Protein AF-A0A920GX46-F1 (afdb_monomer_lite)

Sequence (60 aa):
MNRQVISARGISKVFNNQNFSLEVLKDISFDLDRGQSIGIVGASDQENNTTSYSLWIGKP

pLDDT: mean 71.59, std 16.91, range [39.41, 92.56]

Structure (mmCIF, N/CA/C/O backbone):
data_AF-A0A920GX46-F1
#
_entry.id   AF-A0A920GX46-F1
#
loop_
_atom_site.group_PDB
_atom_site.id
_atom_site.type_symbol
_atom_site.label_atom_id
_atom_site.label_alt_id
_atom_site.label_comp_id
_atom_site.label_asym_id
_atom_site.label_entity_id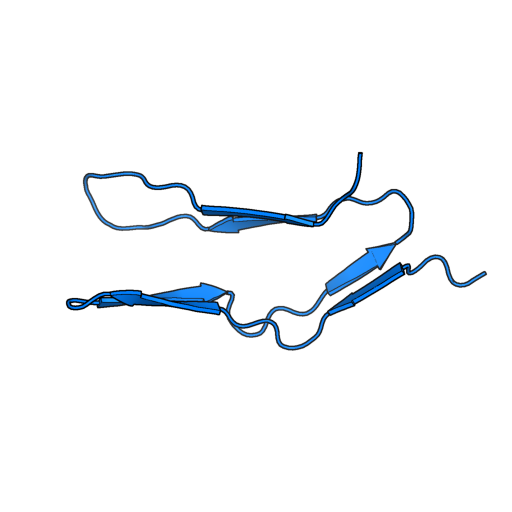
_atom_site.label_seq_id
_atom_site.pdbx_PDB_ins_code
_atom_site.Cartn_x
_atom_site.Cartn_y
_atom_site.Cartn_z
_atom_site.occupancy
_atom_site.B_iso_or_equiv
_atom_site.auth_seq_id
_atom_site.auth_comp_id
_atom_site.auth_asym_id
_atom_site.auth_atom_id
_atom_site.pdbx_PDB_model_num
ATOM 1 N N . MET A 1 1 ? -15.849 -3.332 20.440 1.00 51.16 1 MET A N 1
ATOM 2 C CA . MET A 1 1 ? -16.270 -2.229 19.547 1.00 51.16 1 MET A CA 1
ATOM 3 C C . MET A 1 1 ? -15.368 -2.277 18.330 1.00 51.16 1 MET A C 1
ATOM 5 O O . MET A 1 1 ? -14.166 -2.133 18.513 1.00 51.16 1 MET A O 1
ATOM 9 N N . ASN A 1 2 ? -15.898 -2.584 17.143 1.00 57.44 2 ASN A N 1
ATOM 10 C CA . ASN A 1 2 ? -15.049 -2.721 15.960 1.00 57.44 2 ASN A CA 1
ATOM 11 C C . ASN A 1 2 ? -14.587 -1.324 15.516 1.00 57.44 2 ASN A C 1
ATOM 13 O O . ASN A 1 2 ? -15.415 -0.469 15.203 1.00 57.44 2 ASN A O 1
ATOM 17 N N . ARG A 1 3 ? -13.282 -1.065 15.630 1.00 78.88 3 ARG A N 1
ATOM 18 C CA . ARG A 1 3 ? -12.668 0.266 15.471 1.00 78.88 3 ARG A CA 1
ATOM 19 C C . ARG A 1 3 ? -12.178 0.515 14.039 1.00 78.88 3 ARG A C 1
ATOM 21 O O . ARG A 1 3 ? -11.828 1.650 13.708 1.00 78.88 3 ARG A O 1
ATOM 28 N N . GLN A 1 4 ? -12.232 -0.526 13.217 1.00 78.62 4 GLN A N 1
ATOM 29 C CA . GLN A 1 4 ? -11.891 -0.533 11.808 1.00 78.62 4 GLN A CA 1
ATOM 30 C C . GLN A 1 4 ? -12.856 0.328 10.996 1.00 78.62 4 GLN A C 1
ATOM 32 O O . GLN A 1 4 ? -14.076 0.214 11.123 1.00 78.62 4 GLN A O 1
ATOM 37 N N . VAL A 1 5 ? -12.301 1.200 10.158 1.00 85.75 5 VAL A N 1
ATOM 38 C CA . VAL A 1 5 ? -13.065 2.094 9.273 1.00 85.75 5 VAL A CA 1
ATOM 39 C C . VAL A 1 5 ? -12.842 1.769 7.807 1.00 85.75 5 VAL A C 1
ATOM 41 O O . VAL A 1 5 ? -13.748 1.984 7.008 1.00 85.75 5 VAL A O 1
ATOM 44 N N . ILE A 1 6 ? -11.659 1.268 7.447 1.00 87.56 6 ILE A N 1
ATOM 45 C CA . ILE A 1 6 ? -11.342 0.866 6.076 1.00 87.56 6 ILE A CA 1
ATOM 46 C C . ILE A 1 6 ? -10.773 -0.548 6.107 1.00 87.56 6 ILE A C 1
ATOM 48 O O . ILE A 1 6 ? -9.925 -0.869 6.937 1.00 87.56 6 ILE A O 1
ATOM 52 N N . SER A 1 7 ? -11.239 -1.381 5.183 1.00 90.38 7 SER A N 1
ATOM 53 C CA . SER A 1 7 ? -10.613 -2.653 4.848 1.00 90.38 7 SER A CA 1
ATOM 54 C C . SER A 1 7 ? -10.372 -2.673 3.350 1.00 90.38 7 SER A C 1
ATOM 56 O O . SER A 1 7 ? -11.301 -2.494 2.563 1.00 90.38 7 SER A O 1
ATOM 58 N N . ALA A 1 8 ? -9.116 -2.841 2.965 1.00 87.88 8 ALA A N 1
ATOM 59 C CA . ALA A 1 8 ? -8.671 -2.923 1.589 1.00 87.88 8 ALA A CA 1
ATOM 60 C C . ALA A 1 8 ? -7.996 -4.274 1.368 1.00 87.88 8 ALA A C 1
ATOM 62 O O . ALA A 1 8 ? -7.182 -4.709 2.187 1.00 87.88 8 ALA A O 1
ATOM 63 N N . ARG A 1 9 ? -8.336 -4.952 0.273 1.00 92.56 9 ARG A N 1
ATOM 64 C CA . ARG A 1 9 ? -7.781 -6.258 -0.092 1.00 92.56 9 ARG A CA 1
ATOM 65 C C . ARG A 1 9 ? -7.409 -6.256 -1.566 1.00 92.56 9 ARG A C 1
ATOM 67 O O . ARG A 1 9 ? -8.166 -5.722 -2.372 1.00 92.56 9 ARG A O 1
ATOM 74 N N . GLY A 1 10 ? -6.263 -6.841 -1.891 1.00 90.50 10 GLY A N 1
ATOM 75 C CA . GLY A 1 10 ? -5.799 -6.999 -3.269 1.00 90.50 10 GLY A CA 1
ATOM 76 C C . GLY A 1 10 ? -5.630 -5.692 -4.041 1.00 90.50 10 GLY A C 1
ATOM 77 O O . GLY A 1 10 ? -5.936 -5.628 -5.230 1.00 90.50 10 GLY A O 1
ATOM 78 N N . ILE A 1 11 ? -5.179 -4.624 -3.376 1.00 87.50 11 ILE A N 1
ATOM 79 C CA . ILE A 1 11 ? -4.874 -3.367 -4.055 1.00 87.50 11 ILE A CA 1
ATOM 80 C C . ILE A 1 11 ? -3.607 -3.554 -4.886 1.00 87.50 11 ILE A C 1
ATOM 82 O O . ILE A 1 11 ? -2.498 -3.627 -4.355 1.00 87.50 11 ILE A O 1
ATOM 86 N N . SER A 1 12 ? -3.793 -3.544 -6.202 1.00 87.69 12 SER A N 1
ATOM 87 C CA . SER A 1 12 ? -2.720 -3.469 -7.185 1.00 87.69 12 SER A CA 1
ATOM 88 C C . SER A 1 12 ? -2.860 -2.201 -8.017 1.00 87.69 12 SER A C 1
ATOM 90 O O . SER A 1 12 ? -3.965 -1.773 -8.362 1.00 87.69 12 SER A O 1
ATOM 92 N N . LYS A 1 13 ? -1.735 -1.575 -8.349 1.00 83.75 13 LYS A N 1
ATOM 93 C CA . LYS A 1 13 ? -1.692 -0.358 -9.154 1.00 83.75 13 LYS A CA 1
ATOM 94 C C . LYS A 1 13 ? -0.499 -0.431 -10.081 1.00 83.75 13 LYS A C 1
ATOM 96 O O . LYS A 1 13 ? 0.640 -0.548 -9.641 1.00 83.75 13 LYS A O 1
ATOM 101 N N . VAL A 1 14 ? -0.794 -0.297 -11.365 1.00 84.19 14 VAL A N 1
ATOM 102 C CA . VAL A 1 14 ? 0.189 -0.239 -12.439 1.00 84.19 14 VAL A CA 1
ATOM 103 C C . VAL A 1 14 ? 0.041 1.105 -13.140 1.00 84.19 14 VAL A C 1
ATOM 105 O O . VAL A 1 14 ? -1.075 1.535 -13.446 1.00 84.19 14 VAL A O 1
ATOM 108 N N . PHE A 1 15 ? 1.159 1.782 -13.368 1.00 80.25 15 PHE A N 1
ATOM 109 C CA . PHE A 1 15 ? 1.250 2.938 -14.245 1.00 80.25 15 PHE A CA 1
ATOM 110 C C . PHE A 1 15 ? 1.812 2.487 -15.588 1.00 80.25 15 PHE A C 1
ATOM 112 O O . PHE A 1 15 ? 2.956 2.053 -15.679 1.00 80.25 15 PHE A O 1
ATOM 119 N N . ASN A 1 16 ? 0.990 2.597 -16.627 1.00 81.62 16 ASN A N 1
ATOM 120 C CA . ASN A 1 16 ? 1.395 2.310 -17.995 1.00 81.62 16 ASN A CA 1
ATOM 121 C C . ASN A 1 16 ? 1.731 3.623 -18.699 1.00 81.62 16 ASN A C 1
ATOM 123 O O . ASN A 1 16 ? 0.855 4.467 -18.878 1.00 81.62 16 ASN A O 1
ATOM 127 N N . ASN A 1 17 ? 2.983 3.765 -19.118 1.00 79.56 17 ASN A N 1
ATOM 128 C CA . ASN A 1 17 ? 3.439 4.784 -20.052 1.00 79.56 17 ASN A CA 1
ATOM 129 C C . ASN A 1 17 ? 3.790 4.125 -21.392 1.00 79.56 17 ASN A C 1
ATOM 131 O O . ASN A 1 17 ? 3.971 2.914 -21.474 1.00 79.56 17 ASN A O 1
ATOM 135 N N . GLN A 1 18 ? 3.927 4.929 -22.450 1.00 80.81 18 GLN A N 1
ATOM 136 C CA . GLN A 1 18 ? 4.179 4.432 -23.813 1.00 80.81 18 GLN A CA 1
ATOM 137 C C . GLN A 1 18 ? 5.409 3.510 -23.918 1.00 80.81 18 GLN A C 1
ATOM 139 O O . GLN A 1 18 ? 5.431 2.623 -24.762 1.00 80.81 18 GLN A O 1
ATOM 144 N N . ASN A 1 19 ? 6.397 3.690 -23.034 1.00 78.38 19 ASN A N 1
ATOM 145 C CA . ASN A 1 19 ? 7.666 2.960 -23.066 1.00 78.38 19 ASN A CA 1
ATOM 146 C C . ASN A 1 19 ? 7.840 1.953 -21.919 1.00 78.38 19 ASN A C 1
ATOM 148 O O . ASN A 1 19 ? 8.761 1.143 -21.973 1.00 78.38 19 ASN A O 1
ATOM 152 N N . PHE A 1 20 ? 7.015 2.009 -20.869 1.00 76.00 20 PHE A N 1
ATOM 153 C CA . PHE A 1 20 ? 7.168 1.125 -19.714 1.00 76.00 20 PHE A CA 1
ATOM 154 C C . PHE A 1 20 ? 5.868 0.952 -18.929 1.00 76.00 20 PHE A C 1
ATOM 156 O O . PHE A 1 20 ? 5.042 1.859 -18.837 1.00 76.00 20 PHE A O 1
ATOM 163 N N . SER A 1 21 ? 5.731 -0.219 -18.314 1.00 78.50 21 SER A N 1
ATOM 164 C CA . SER A 1 21 ? 4.704 -0.532 -17.324 1.00 78.50 21 SER A CA 1
ATOM 165 C C . SER A 1 21 ? 5.380 -0.642 -15.962 1.00 78.50 21 SER A C 1
ATOM 167 O O . SER A 1 21 ? 6.206 -1.531 -15.761 1.00 78.50 21 SER A O 1
ATOM 169 N N . LEU A 1 22 ? 5.042 0.254 -15.036 1.00 80.69 22 LEU A N 1
ATOM 170 C CA . LEU A 1 22 ? 5.554 0.257 -13.668 1.00 80.69 22 LEU A CA 1
ATOM 171 C C . LEU A 1 22 ? 4.460 -0.205 -12.703 1.00 80.69 22 LEU A C 1
ATOM 173 O O . LEU A 1 22 ? 3.482 0.506 -12.469 1.00 80.69 22 LEU A O 1
ATOM 177 N N . GLU A 1 23 ? 4.630 -1.391 -12.125 1.00 80.38 23 GLU A N 1
ATOM 178 C CA . GLU A 1 23 ? 3.791 -1.869 -11.025 1.00 80.38 23 GLU A CA 1
ATOM 179 C C . GLU A 1 23 ? 4.241 -1.197 -9.719 1.00 80.38 23 GLU A C 1
ATOM 181 O O . GLU A 1 23 ? 5.334 -1.457 -9.228 1.00 80.38 23 GLU A O 1
ATOM 186 N N . VAL A 1 24 ? 3.411 -0.300 -9.176 1.00 79.06 24 VAL A N 1
ATOM 187 C CA . VAL A 1 24 ? 3.716 0.467 -7.951 1.00 79.06 24 VAL A CA 1
ATOM 188 C C . VAL A 1 24 ? 3.062 -0.103 -6.698 1.00 79.06 24 VAL A C 1
ATOM 190 O O . VAL A 1 24 ? 3.547 0.140 -5.600 1.00 79.06 24 VAL A O 1
ATOM 193 N N . LEU A 1 25 ? 1.962 -0.846 -6.839 1.00 83.38 25 LEU A N 1
ATOM 194 C CA . LEU A 1 25 ? 1.340 -1.610 -5.758 1.00 83.38 25 LEU A CA 1
ATOM 195 C C . LEU A 1 25 ? 1.059 -3.006 -6.294 1.00 83.38 25 LEU A C 1
ATOM 197 O O . LEU A 1 25 ? 0.457 -3.128 -7.362 1.00 83.38 25 LEU A O 1
ATOM 201 N N . LYS A 1 26 ? 1.457 -4.030 -5.542 1.00 85.12 26 LYS A N 1
ATOM 202 C CA . LYS A 1 26 ? 1.270 -5.431 -5.909 1.00 85.12 26 LYS A CA 1
ATOM 203 C C . LYS A 1 26 ? 0.573 -6.172 -4.777 1.00 85.12 26 LYS A C 1
ATOM 205 O O . LYS A 1 26 ? 1.194 -6.441 -3.754 1.00 85.12 26 LYS A O 1
ATOM 210 N N . ASP A 1 27 ? -0.707 -6.473 -4.983 1.00 88.31 27 ASP A N 1
ATOM 211 C CA . ASP A 1 27 ? -1.545 -7.299 -4.105 1.00 88.31 27 ASP A CA 1
ATOM 212 C C . ASP A 1 27 ? -1.509 -6.878 -2.622 1.00 88.31 27 ASP A C 1
ATOM 214 O O . ASP A 1 27 ? -1.322 -7.679 -1.706 1.00 88.31 27 ASP A O 1
ATOM 218 N N . ILE A 1 28 ? -1.661 -5.575 -2.368 1.00 84.81 28 ILE A N 1
ATOM 219 C CA . ILE A 1 28 ? -1.575 -5.032 -1.012 1.00 84.81 28 ILE A CA 1
ATOM 220 C C . ILE A 1 28 ? -2.934 -5.108 -0.319 1.00 84.81 28 ILE A C 1
ATOM 222 O O . ILE A 1 28 ? -3.958 -4.649 -0.828 1.00 84.81 28 ILE A O 1
ATOM 226 N N . SER A 1 29 ? -2.926 -5.650 0.894 1.00 89.75 29 SER A N 1
ATOM 227 C CA . SER A 1 29 ? -4.095 -5.774 1.759 1.00 89.75 29 SER A CA 1
ATOM 228 C C . SER A 1 29 ? -3.813 -5.117 3.105 1.00 89.75 29 SER A C 1
ATOM 230 O O . SER A 1 29 ? -2.808 -5.429 3.738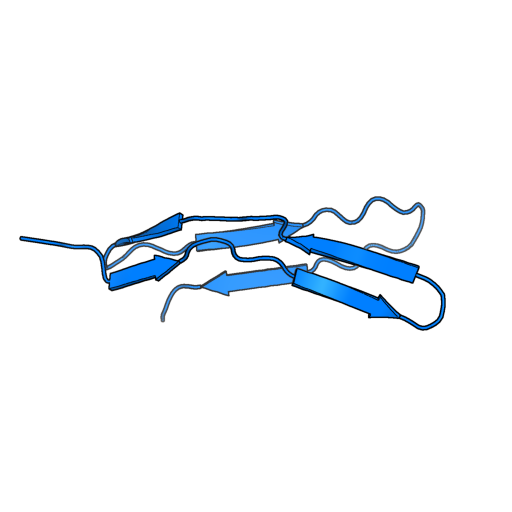 1.00 89.75 29 SER A O 1
ATOM 232 N N . PHE A 1 30 ? -4.685 -4.215 3.552 1.00 89.38 30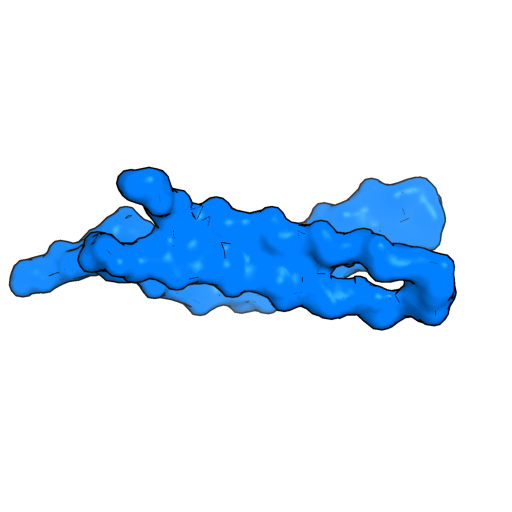 PHE A N 1
ATOM 233 C CA . PHE A 1 30 ? -4.545 -3.556 4.850 1.00 89.38 30 PHE A CA 1
ATOM 234 C C . PHE A 1 30 ? -5.894 -3.175 5.455 1.00 89.38 30 PHE A C 1
ATOM 236 O O . PHE A 1 30 ? -6.905 -3.041 4.762 1.00 89.38 30 PHE A O 1
ATOM 243 N N . ASP A 1 31 ? -5.883 -2.972 6.766 1.00 90.31 31 ASP A N 1
ATOM 244 C CA . ASP A 1 31 ? -7.001 -2.456 7.541 1.00 90.31 31 ASP A CA 1
ATOM 245 C C . ASP A 1 31 ? -6.589 -1.135 8.186 1.00 90.31 31 ASP A C 1
ATOM 247 O O . ASP A 1 31 ? -5.459 -0.998 8.650 1.00 90.31 31 ASP A O 1
ATOM 251 N N . LEU A 1 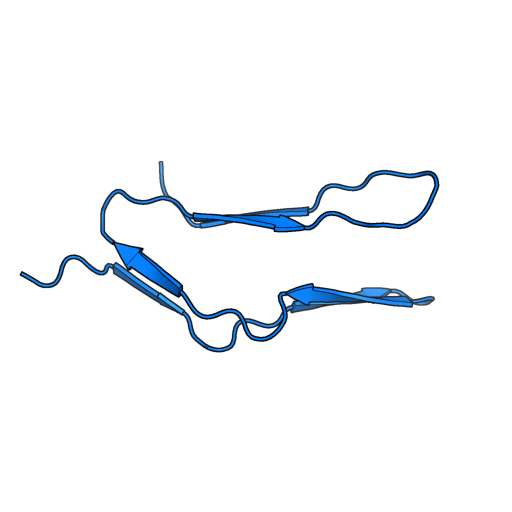32 ? -7.489 -0.153 8.179 1.00 88.50 32 LEU A N 1
ATOM 252 C CA . LEU A 1 32 ? -7.281 1.140 8.820 1.00 88.50 32 LEU A CA 1
ATOM 253 C C . LEU A 1 32 ? -8.312 1.322 9.926 1.00 88.50 32 LEU A C 1
ATOM 255 O O . LEU A 1 3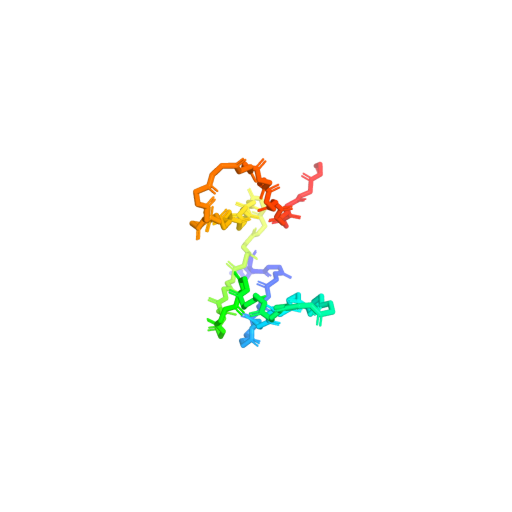2 ? -9.521 1.364 9.659 1.00 88.50 32 LEU A O 1
ATOM 259 N N . ASP A 1 33 ? -7.830 1.501 11.150 1.00 88.62 33 ASP A N 1
ATOM 260 C CA . ASP A 1 33 ? -8.672 1.854 12.283 1.00 88.62 33 ASP A CA 1
ATOM 261 C C . ASP A 1 33 ? -8.887 3.363 12.393 1.00 88.62 33 ASP A C 1
ATOM 263 O O . ASP A 1 33 ? -8.146 4.199 11.868 1.00 88.62 33 ASP A O 1
ATOM 267 N N . ARG A 1 34 ? -9.938 3.743 13.120 1.00 83.69 34 ARG A N 1
ATOM 268 C CA . ARG A 1 34 ? -10.273 5.148 13.345 1.00 83.69 34 ARG A CA 1
ATOM 269 C C . ARG A 1 34 ? -9.138 5.855 14.083 1.00 83.69 34 ARG A C 1
ATOM 271 O O . ARG A 1 34 ? -8.827 5.505 15.222 1.00 83.69 34 ARG A O 1
ATOM 278 N N . GLY A 1 35 ? -8.621 6.911 13.456 1.00 84.19 35 GLY A N 1
ATOM 279 C CA . GLY A 1 35 ? -7.524 7.728 13.978 1.00 84.19 35 GLY A CA 1
ATOM 280 C C . GLY A 1 35 ? -6.136 7.267 13.528 1.00 84.19 35 GLY A C 1
ATOM 281 O O . GLY A 1 35 ? -5.152 7.843 13.974 1.00 84.19 35 GLY A O 1
ATOM 282 N N . GLN A 1 36 ? -6.049 6.251 12.666 1.00 81.25 36 GLN A N 1
ATOM 283 C CA . GLN A 1 36 ? -4.809 5.867 11.999 1.00 81.25 36 GLN A CA 1
ATOM 284 C C . GLN A 1 36 ? -4.721 6.503 10.608 1.00 81.25 36 GLN A C 1
ATOM 286 O O . GLN A 1 36 ? -5.741 6.771 9.970 1.00 81.25 36 GLN A O 1
ATOM 291 N N . SER A 1 37 ? -3.490 6.691 10.135 1.00 80.62 37 SER A N 1
ATOM 292 C CA . SER A 1 37 ? -3.180 7.115 8.769 1.00 80.62 37 SER A CA 1
ATOM 293 C C . SER A 1 37 ? -2.175 6.142 8.170 1.00 80.62 37 SER A C 1
ATOM 295 O O . SER A 1 37 ? -1.181 5.810 8.815 1.00 80.62 37 SER A O 1
ATOM 297 N N . ILE A 1 38 ? -2.419 5.707 6.935 1.00 81.19 38 ILE A N 1
ATOM 298 C CA . ILE A 1 38 ? -1.491 4.869 6.173 1.00 81.19 38 ILE A CA 1
ATOM 299 C C . ILE A 1 38 ? -0.979 5.688 4.989 1.00 81.19 38 ILE A C 1
ATOM 301 O O . ILE A 1 38 ? -1.753 6.219 4.190 1.00 81.19 38 ILE A O 1
ATOM 305 N N . GLY A 1 39 ? 0.343 5.801 4.891 1.00 76.06 39 GLY A N 1
ATOM 306 C CA . GLY A 1 39 ? 1.029 6.334 3.721 1.00 76.06 39 GLY A CA 1
ATOM 307 C C . GLY A 1 39 ? 1.704 5.193 2.980 1.00 76.06 39 GLY A C 1
ATOM 308 O O . GLY A 1 39 ? 2.497 4.468 3.578 1.00 76.06 39 GLY A O 1
ATOM 309 N N . ILE A 1 40 ? 1.399 5.035 1.694 1.00 73.12 40 ILE A N 1
ATOM 310 C CA . ILE A 1 40 ? 2.133 4.104 0.840 1.00 73.12 40 ILE A CA 1
ATOM 311 C C . ILE A 1 40 ? 3.172 4.903 0.057 1.00 73.12 40 ILE A C 1
ATOM 313 O O . ILE A 1 40 ? 2.826 5.853 -0.652 1.00 73.12 40 ILE A O 1
ATOM 317 N N . 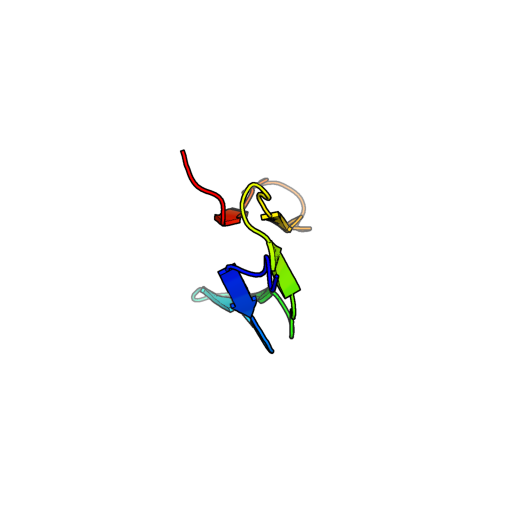VAL A 1 41 ? 4.441 4.528 0.224 1.00 69.06 41 VAL A N 1
ATOM 318 C CA . VAL A 1 41 ? 5.595 5.151 -0.433 1.00 69.06 41 VAL A CA 1
ATOM 319 C C . VAL A 1 41 ? 6.254 4.105 -1.321 1.00 69.06 41 VAL A C 1
ATOM 321 O O . VAL A 1 41 ? 6.684 3.064 -0.830 1.00 69.06 41 VAL A O 1
ATOM 324 N N . GLY A 1 42 ? 6.328 4.384 -2.620 1.00 62.00 42 GLY A N 1
ATOM 325 C CA . GLY A 1 42 ? 7.141 3.610 -3.555 1.00 62.00 42 GLY A CA 1
ATOM 326 C C . GLY A 1 42 ? 8.488 4.294 -3.772 1.00 62.00 42 GLY A C 1
ATOM 327 O O . GLY A 1 42 ? 8.526 5.498 -4.024 1.00 62.00 42 GLY A O 1
ATOM 328 N N . ALA A 1 43 ? 9.586 3.543 -3.687 1.00 55.00 43 ALA A N 1
ATOM 329 C CA . ALA A 1 43 ? 10.862 3.971 -4.251 1.00 55.00 43 ALA A CA 1
ATOM 330 C C . ALA A 1 43 ? 10.862 3.602 -5.742 1.00 55.00 43 ALA A C 1
ATOM 332 O O . ALA A 1 43 ? 10.543 2.467 -6.078 1.00 55.00 43 ALA A O 1
ATOM 333 N N . SER A 1 44 ? 11.160 4.559 -6.627 1.00 55.56 44 SER A N 1
ATOM 334 C CA . SER A 1 44 ? 11.385 4.277 -8.047 1.00 55.56 44 SER A CA 1
ATOM 335 C C . SER A 1 44 ? 12.884 4.149 -8.295 1.00 55.56 44 SER A C 1
ATOM 337 O O . SER A 1 44 ? 13.608 5.143 -8.370 1.00 55.56 44 SER A O 1
ATOM 339 N N . ASP A 1 45 ? 13.362 2.927 -8.407 1.00 45.88 45 ASP A N 1
ATOM 340 C CA . ASP A 1 45 ? 14.697 2.593 -8.867 1.00 45.88 45 ASP A CA 1
ATOM 341 C C . ASP A 1 45 ? 14.754 2.713 -10.394 1.00 45.88 45 ASP A C 1
ATOM 343 O O . ASP A 1 45 ? 14.493 1.780 -11.147 1.00 45.88 45 ASP A O 1
ATOM 347 N N . GLN A 1 46 ? 15.110 3.908 -10.861 1.00 44.66 46 GLN A N 1
ATOM 348 C CA . GLN A 1 46 ? 15.760 4.067 -12.153 1.00 44.66 46 GLN A CA 1
ATOM 349 C C . GLN A 1 46 ? 16.712 5.252 -12.060 1.00 44.66 46 GLN A C 1
ATOM 351 O O . GLN A 1 46 ? 16.322 6.364 -11.700 1.00 44.66 46 GLN A O 1
ATOM 356 N N . GLU A 1 47 ? 17.986 4.968 -12.304 1.00 39.41 47 GLU A N 1
ATOM 357 C CA . GLU A 1 47 ? 19.074 5.932 -12.283 1.00 39.41 47 GLU A CA 1
ATOM 358 C C . GLU A 1 47 ? 18.652 7.230 -13.002 1.00 39.41 47 GLU A C 1
ATOM 360 O O . GLU A 1 47 ? 18.342 7.222 -14.192 1.00 39.41 47 GLU A O 1
ATOM 365 N N . ASN A 1 48 ? 18.668 8.346 -12.259 1.00 45.16 48 ASN A N 1
ATOM 366 C CA . ASN A 1 48 ? 18.712 9.728 -12.759 1.00 45.16 48 ASN A CA 1
ATOM 367 C C . ASN A 1 48 ? 17.423 10.575 -12.928 1.00 45.16 48 ASN A C 1
ATOM 369 O O . ASN A 1 48 ? 17.509 11.627 -13.554 1.00 45.16 48 ASN A O 1
ATOM 373 N N . ASN A 1 49 ? 16.259 10.253 -12.342 1.00 42.59 49 ASN A N 1
ATOM 374 C CA . ASN A 1 49 ? 15.253 11.310 -12.066 1.00 42.59 49 ASN A CA 1
ATOM 375 C C . ASN A 1 49 ? 14.164 10.878 -11.064 1.00 42.59 49 ASN A C 1
ATOM 377 O O . ASN A 1 49 ? 13.111 10.358 -11.433 1.00 42.59 49 ASN A O 1
ATOM 381 N N . THR A 1 50 ? 14.420 11.103 -9.775 1.00 40.69 50 THR A N 1
ATOM 382 C CA . THR A 1 50 ? 13.512 10.808 -8.655 1.00 40.69 50 THR A CA 1
ATOM 383 C C . THR A 1 50 ? 12.124 11.421 -8.861 1.00 40.69 50 THR A C 1
ATOM 385 O O . THR A 1 50 ? 11.966 12.638 -8.794 1.00 40.69 50 THR A O 1
ATOM 388 N N . THR A 1 51 ? 11.100 10.583 -9.037 1.00 44.75 51 THR A N 1
ATOM 389 C CA . THR A 1 51 ? 9.692 10.995 -8.929 1.00 44.75 51 THR A CA 1
ATOM 390 C C . THR A 1 51 ? 9.029 10.176 -7.824 1.00 44.75 51 THR A C 1
ATOM 392 O O . THR A 1 51 ? 8.706 9.006 -8.007 1.00 44.75 51 THR A O 1
ATOM 395 N N . SER A 1 52 ? 8.848 10.785 -6.651 1.00 46.59 52 SER A N 1
ATOM 396 C CA . SER A 1 52 ? 8.204 10.142 -5.501 1.00 46.59 52 SER A CA 1
ATOM 397 C C . SER A 1 52 ? 6.687 10.095 -5.692 1.00 46.59 52 SER A C 1
ATOM 399 O O . SER A 1 52 ? 6.033 11.137 -5.721 1.00 46.59 52 SER A O 1
ATOM 401 N N . TYR A 1 53 ? 6.113 8.893 -5.772 1.00 51.84 53 TYR A N 1
ATOM 402 C CA . TYR A 1 53 ? 4.665 8.699 -5.698 1.00 51.84 53 TYR A CA 1
ATOM 403 C C . TYR A 1 53 ? 4.263 8.452 -4.240 1.00 51.84 53 TYR A C 1
ATOM 405 O O . TYR A 1 53 ? 4.684 7.465 -3.634 1.00 51.84 53 TYR A O 1
ATOM 413 N N . SER A 1 54 ? 3.444 9.338 -3.673 1.00 51.34 54 SER A N 1
ATOM 414 C CA . SER A 1 54 ? 2.840 9.164 -2.351 1.00 51.34 54 SER A CA 1
ATOM 415 C C . SER A 1 54 ? 1.324 9.013 -2.487 1.00 51.34 54 SER A C 1
ATOM 417 O O . SER A 1 54 ? 0.641 9.869 -3.048 1.00 51.34 54 SER A O 1
ATOM 419 N N . LEU A 1 55 ? 0.786 7.903 -1.978 1.00 55.84 55 LEU A N 1
ATOM 420 C CA . LEU A 1 55 ? -0.655 7.714 -1.815 1.00 55.84 55 LEU A CA 1
ATOM 421 C C . LEU A 1 55 ? -0.970 7.813 -0.323 1.00 55.84 55 LEU A C 1
ATOM 423 O O . LEU A 1 55 ? -0.557 6.960 0.465 1.00 55.84 55 LEU A O 1
ATOM 427 N N . TRP A 1 56 ? -1.669 8.878 0.062 1.00 54.81 56 TRP A N 1
ATOM 428 C CA . TRP A 1 56 ? -2.034 9.141 1.450 1.00 54.81 56 TRP A CA 1
ATOM 429 C C . TRP A 1 56 ? -3.486 8.747 1.691 1.00 54.81 56 TRP A C 1
ATOM 431 O O . TRP A 1 56 ? -4.392 9.279 1.049 1.00 54.81 56 TRP A O 1
ATOM 441 N N . ILE A 1 57 ? -3.705 7.799 2.603 1.00 61.75 57 ILE A N 1
ATOM 442 C CA . ILE A 1 57 ? -5.041 7.357 3.000 1.00 61.75 57 ILE A CA 1
ATOM 443 C C . ILE A 1 57 ? -5.151 7.540 4.520 1.00 61.75 57 ILE A C 1
ATOM 445 O O . ILE A 1 57 ? -4.807 6.676 5.324 1.00 61.75 57 ILE A O 1
ATOM 449 N N . GLY A 1 58 ? -5.580 8.745 4.890 1.00 46.59 58 GLY A N 1
ATOM 450 C CA . GLY A 1 58 ? -5.763 9.280 6.244 1.00 46.59 58 GLY A CA 1
ATOM 451 C C . GLY A 1 58 ? -6.466 10.641 6.126 1.00 46.59 58 GLY A C 1
ATOM 452 O O . GLY A 1 58 ? -6.470 11.212 5.042 1.00 46.59 58 GLY A O 1
ATOM 453 N N . LYS A 1 59 ? -7.159 11.138 7.155 1.00 49.47 59 LYS A N 1
ATOM 454 C CA . LYS A 1 59 ? -7.997 12.363 7.060 1.00 49.47 59 LYS A CA 1
ATOM 455 C C . LYS A 1 59 ? -7.225 13.653 7.414 1.00 49.47 59 LYS A C 1
ATOM 457 O O . LYS A 1 59 ? -6.127 13.515 7.943 1.00 49.47 59 LYS A O 1
ATOM 462 N N . PRO A 1 60 ? -7.766 14.883 7.242 1.00 45.00 60 PRO A N 1
ATOM 463 C CA . PRO A 1 60 ? -7.583 15.878 8.300 1.00 45.00 60 PRO A CA 1
ATOM 464 C C . PRO A 1 60 ? -8.223 15.392 9.612 1.00 45.00 60 PRO A C 1
ATOM 466 O O . PRO A 1 60 ? -9.349 14.837 9.567 1.00 45.00 60 PRO A O 1
#

Radius of gyration: 14.5 Å; chains: 1; bounding box: 35×23×43 Å

Foldseek 3Di:
DPQWDDWDFQDWDWDDDPVDIDTQDGGDTDIDGPPDKDKRWGFDPDPDDDDTDIDIDDDD

Secondary structure (DSSP, 8-state):
---EEEEEEEEEEEEEETTEEEEEEEEEEEEEETT--EEEEE----TT----EEEEE---